Protein AF-A0A7T1HV84-F1 (afdb_monomer_lite)

Foldseek 3Di:
DDDDDDDDDPPDDDWDKDQDPPVRDIATQQLVPDPQSDRQWDDPDVQKTQGAPDRVRPPPPSPPDMDHDDDDDDPPPD

Sequence (78 aa):
MTPFSFQVQGGQLFAPVLTVADTRQTYFSFAAANADRISHFHGVGPNAYGIEDLAGGGDRDFDDQILRFTVTAEASLG

Structure (mmCIF, N/CA/C/O backbone):
data_AF-A0A7T1HV84-F1
#
_entry.id   AF-A0A7T1HV84-F1
#
loop_
_atom_site.group_PDB
_atom_site.id
_atom_site.type_symbol
_atom_site.label_atom_id
_atom_site.label_alt_id
_atom_site.label_comp_id
_atom_site.label_asym_id
_atom_site.label_entity_id
_atom_site.label_seq_id
_atom_site.pdbx_PDB_ins_code
_atom_site.Cartn_x
_atom_site.Cartn_y
_atom_site.Cartn_z
_atom_site.occupancy
_atom_site.B_iso_or_equiv
_atom_site.auth_seq_id
_atom_site.auth_comp_id
_atom_site.auth_asym_id
_atom_site.auth_atom_id
_atom_site.pdbx_PDB_model_num
ATOM 1 N N . MET A 1 1 ? 6.215 10.558 3.862 1.00 66.56 1 MET A N 1
ATOM 2 C CA . MET A 1 1 ? 7.001 9.320 4.060 1.00 66.56 1 MET A CA 1
ATOM 3 C C . MET A 1 1 ? 8.416 9.529 3.559 1.00 66.56 1 MET A C 1
ATOM 5 O O . MET A 1 1 ? 8.587 10.124 2.502 1.00 66.56 1 MET A O 1
ATOM 9 N N . THR A 1 2 ? 9.411 9.046 4.298 1.00 81.50 2 THR A N 1
ATOM 10 C CA . THR A 1 2 ? 10.788 8.970 3.797 1.00 81.50 2 THR A CA 1
ATOM 11 C C . THR A 1 2 ? 10.882 7.807 2.806 1.00 81.50 2 THR A C 1
ATOM 13 O O . THR A 1 2 ? 10.430 6.713 3.151 1.00 81.50 2 THR A O 1
ATOM 16 N N . PRO A 1 3 ? 11.429 8.001 1.594 1.00 88.50 3 PRO A N 1
ATOM 17 C CA . PRO A 1 3 ? 11.679 6.898 0.673 1.00 88.50 3 PRO A CA 1
ATOM 18 C C . PRO A 1 3 ? 12.586 5.839 1.308 1.00 88.50 3 PRO A C 1
ATOM 20 O O . PRO A 1 3 ? 13.507 6.173 2.053 1.00 88.50 3 PRO A O 1
ATOM 23 N N . PHE A 1 4 ? 12.351 4.571 0.987 1.00 90.19 4 PHE A N 1
ATOM 24 C CA . PHE A 1 4 ? 13.206 3.461 1.402 1.00 90.19 4 PHE A CA 1
ATOM 25 C C . PHE A 1 4 ? 13.356 2.456 0.260 1.00 90.19 4 PHE A C 1
ATOM 27 O O . PHE A 1 4 ? 12.555 2.437 -0.675 1.00 90.19 4 PHE A O 1
ATOM 34 N N . SER A 1 5 ? 14.387 1.620 0.342 1.00 91.88 5 SER A N 1
ATOM 35 C CA . SER A 1 5 ? 14.624 0.519 -0.587 1.00 91.88 5 SER A CA 1
ATOM 36 C C . SER A 1 5 ? 15.012 -0.741 0.178 1.00 91.88 5 SER A C 1
ATOM 38 O O . SER A 1 5 ? 15.563 -0.686 1.278 1.00 91.88 5 SER A O 1
ATOM 40 N N . PHE A 1 6 ? 14.680 -1.888 -0.400 1.00 91.50 6 PHE A N 1
ATOM 41 C CA . PHE A 1 6 ? 15.021 -3.206 0.116 1.00 91.50 6 PHE A CA 1
ATOM 42 C C . PHE A 1 6 ? 15.056 -4.199 -1.045 1.00 91.50 6 PHE A C 1
ATOM 44 O O . PHE A 1 6 ? 14.476 -3.948 -2.102 1.00 91.50 6 PHE A O 1
ATOM 51 N N . GLN A 1 7 ? 15.750 -5.315 -0.848 1.00 92.12 7 GLN A N 1
ATOM 52 C CA . GLN A 1 7 ? 15.842 -6.387 -1.835 1.00 92.12 7 GLN A CA 1
ATOM 53 C C . GLN A 1 7 ? 14.729 -7.410 -1.607 1.00 92.12 7 GLN A C 1
ATOM 55 O O . GLN A 1 7 ? 14.406 -7.745 -0.466 1.00 92.12 7 GLN A O 1
ATOM 60 N N . VAL A 1 8 ? 14.158 -7.916 -2.700 1.00 89.94 8 VAL A N 1
ATOM 61 C CA . VAL A 1 8 ? 13.101 -8.933 -2.688 1.00 89.94 8 VAL A CA 1
ATOM 62 C C . VAL A 1 8 ? 13.494 -10.131 -3.538 1.00 89.94 8 VAL A C 1
ATOM 64 O O . VAL A 1 8 ? 14.146 -9.989 -4.570 1.00 89.94 8 VAL A O 1
ATOM 67 N N . GLN A 1 9 ? 13.073 -11.326 -3.125 1.00 90.94 9 GLN A N 1
ATOM 68 C CA . GLN A 1 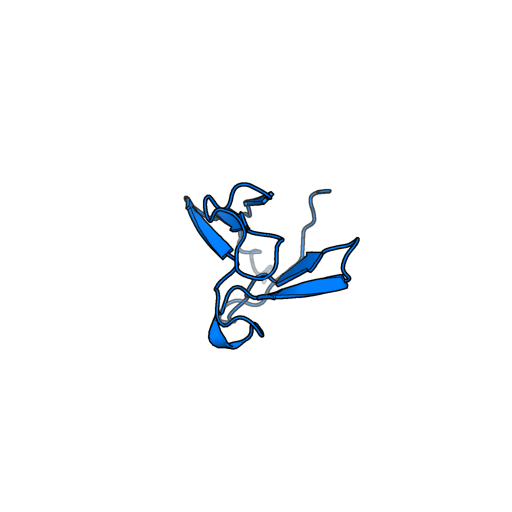9 ? 13.246 -12.527 -3.933 1.00 90.94 9 GLN A CA 1
ATOM 69 C C . GLN A 1 9 ? 12.151 -12.613 -5.005 1.00 90.94 9 GLN A C 1
ATOM 71 O O . GLN A 1 9 ? 10.960 -12.528 -4.704 1.00 90.94 9 GLN A O 1
ATOM 76 N N . GLY A 1 10 ? 12.549 -12.832 -6.260 1.00 89.44 10 GLY A N 1
ATOM 77 C CA . GLY A 1 10 ? 11.609 -13.087 -7.352 1.00 89.44 10 GLY A CA 1
ATOM 78 C C . GLY A 1 10 ? 10.768 -14.348 -7.120 1.00 89.44 10 GLY A C 1
ATOM 79 O O . GLY A 1 10 ? 11.232 -15.321 -6.529 1.00 89.44 10 GLY A O 1
ATOM 80 N N . GLY A 1 11 ? 9.521 -14.333 -7.599 1.00 90.25 11 GLY A N 1
ATOM 81 C CA . GLY A 1 11 ? 8.584 -15.455 -7.454 1.00 90.25 11 GLY A CA 1
ATOM 82 C C . GLY A 1 11 ? 7.849 -15.518 -6.110 1.00 90.25 11 GLY A C 1
ATOM 83 O O . GLY A 1 11 ? 7.094 -16.459 -5.882 1.00 90.25 11 GLY A O 1
ATOM 84 N N . GLN A 1 12 ? 8.036 -14.528 -5.234 1.00 92.44 12 GLN A N 1
ATOM 85 C CA . GLN A 1 12 ? 7.274 -14.390 -3.993 1.00 92.44 12 GLN A CA 1
ATOM 86 C C . GLN A 1 12 ? 6.161 -13.342 -4.115 1.00 92.44 12 GLN A C 1
ATOM 88 O O . GLN A 1 12 ? 6.230 -12.422 -4.931 1.00 92.44 12 GLN A O 1
ATOM 93 N N . LEU A 1 13 ? 5.133 -13.485 -3.276 1.00 91.19 13 LEU A N 1
ATOM 94 C CA . LEU A 1 13 ? 4.074 -12.494 -3.112 1.00 91.19 13 LEU A CA 1
ATOM 95 C C . LEU A 1 13 ? 4.466 -11.509 -2.007 1.00 91.19 13 LEU A C 1
ATOM 97 O O . LEU A 1 13 ? 4.645 -11.909 -0.858 1.00 91.19 13 LEU A O 1
ATOM 101 N N . PHE A 1 14 ? 4.530 -10.225 -2.347 1.00 91.00 14 PHE A N 1
ATOM 102 C CA . PHE A 1 14 ? 4.708 -9.133 -1.391 1.00 91.00 14 PHE A CA 1
ATOM 103 C C . PHE A 1 14 ? 3.438 -8.291 -1.357 1.00 91.00 14 PHE A C 1
ATOM 105 O O . PHE A 1 14 ? 2.923 -7.895 -2.401 1.00 91.00 14 PHE A O 1
ATOM 112 N N . ALA A 1 15 ? 2.937 -8.022 -0.157 1.00 91.31 15 ALA A N 1
ATOM 113 C CA . ALA A 1 15 ? 1.716 -7.263 0.065 1.00 91.31 15 ALA A CA 1
ATOM 114 C C . ALA A 1 15 ? 2.010 -6.098 1.021 1.00 91.31 15 ALA A C 1
ATOM 116 O O . ALA A 1 15 ? 2.655 -6.324 2.049 1.00 91.31 15 ALA A O 1
ATOM 117 N N . PRO A 1 16 ? 1.571 -4.864 0.714 1.00 91.56 16 PRO A N 1
ATOM 118 C CA . PRO A 1 16 ? 1.773 -3.741 1.614 1.00 91.56 16 PRO A CA 1
ATOM 119 C C . PRO A 1 16 ? 0.906 -3.886 2.870 1.00 91.56 16 PRO A C 1
ATOM 121 O O . PRO A 1 16 ? -0.173 -4.493 2.847 1.00 91.56 16 PRO A O 1
ATOM 124 N N . VAL A 1 17 ? 1.404 -3.295 3.953 1.00 94.56 17 VAL A N 1
ATOM 125 C CA . VAL A 1 17 ? 0.732 -3.159 5.244 1.00 94.56 17 VAL A CA 1
ATOM 126 C C . VAL A 1 17 ? 0.871 -1.711 5.706 1.00 94.56 17 VAL A C 1
ATOM 128 O O . VAL A 1 17 ? 1.934 -1.109 5.548 1.00 94.56 17 VAL A O 1
ATOM 131 N N . LEU A 1 18 ? -0.202 -1.152 6.256 1.00 95.19 18 LEU A N 1
ATOM 132 C CA . LEU A 1 18 ? -0.220 0.168 6.877 1.00 95.19 18 LEU A CA 1
ATOM 133 C C . LEU A 1 18 ? -0.327 -0.028 8.389 1.00 95.19 18 LEU A C 1
ATOM 135 O O . LEU A 1 18 ? -1.226 -0.725 8.847 1.00 95.19 18 LEU A O 1
ATOM 139 N N . THR A 1 19 ? 0.551 0.607 9.166 1.00 95.88 19 THR A N 1
ATOM 140 C CA . THR A 1 19 ? 0.353 0.786 10.611 1.00 95.88 19 THR A CA 1
ATOM 141 C C . THR A 1 19 ? 0.174 2.269 10.888 1.00 95.88 19 THR A C 1
ATOM 143 O O . THR A 1 19 ? 1.097 3.054 10.673 1.00 95.88 19 THR A O 1
ATOM 146 N N . VAL A 1 20 ? -0.998 2.643 11.388 1.00 95.44 20 VAL A N 1
ATOM 147 C CA . VAL A 1 20 ? -1.322 4.029 11.731 1.00 95.44 20 VAL A CA 1
ATOM 148 C C . VAL A 1 20 ? -0.615 4.389 13.033 1.00 95.44 20 VAL A C 1
ATOM 150 O O . VAL A 1 20 ? -0.743 3.681 14.035 1.00 95.44 20 VAL A O 1
ATOM 153 N N . ALA A 1 21 ? 0.171 5.466 13.028 1.00 93.06 21 ALA A N 1
ATOM 154 C CA . ALA A 1 21 ? 1.015 5.826 14.167 1.00 93.06 21 ALA A CA 1
ATOM 155 C C . ALA A 1 21 ? 0.191 6.125 15.430 1.00 93.06 21 ALA A C 1
ATOM 157 O O . ALA A 1 21 ? 0.516 5.605 16.501 1.00 93.06 21 ALA A O 1
ATOM 158 N N . ASP A 1 22 ? -0.892 6.886 15.273 1.00 94.25 22 ASP A N 1
ATOM 159 C CA . ASP A 1 22 ? -1.684 7.421 16.383 1.00 94.25 22 ASP A CA 1
ATOM 160 C C . ASP A 1 22 ? -2.613 6.371 16.998 1.00 94.25 22 ASP A C 1
ATOM 162 O O . ASP A 1 22 ? -2.699 6.243 18.218 1.00 94.25 22 ASP A O 1
ATOM 166 N N . THR A 1 23 ? -3.284 5.573 16.162 1.00 95.56 23 THR A N 1
ATOM 167 C CA . THR A 1 23 ? -4.249 4.559 16.623 1.00 95.56 23 THR A CA 1
ATOM 168 C C . THR A 1 23 ? -3.620 3.187 16.841 1.00 95.56 23 THR A C 1
ATOM 170 O O . THR A 1 23 ? -4.239 2.319 17.455 1.00 95.56 23 THR A O 1
ATOM 173 N N . ARG A 1 24 ? -2.400 2.962 16.326 1.00 96.44 24 ARG A N 1
ATOM 174 C CA . ARG A 1 24 ? -1.715 1.656 16.287 1.00 96.44 24 ARG A CA 1
ATOM 175 C C . ARG A 1 24 ? -2.478 0.575 15.514 1.00 96.44 24 ARG A C 1
ATOM 177 O O . ARG A 1 24 ? -2.104 -0.598 15.580 1.00 96.44 24 ARG A O 1
ATOM 184 N N . GLN A 1 25 ? -3.518 0.947 14.769 1.00 96.12 25 GLN A N 1
ATOM 185 C CA . GLN A 1 25 ? -4.251 0.021 13.916 1.00 96.12 25 GLN A CA 1
ATOM 186 C C . GLN A 1 25 ? -3.382 -0.412 12.742 1.00 96.12 25 GLN A C 1
ATOM 188 O O . GLN A 1 25 ? -2.531 0.338 12.263 1.00 96.12 25 GLN A O 1
ATOM 193 N N . THR A 1 26 ? -3.573 -1.659 12.322 1.00 97.12 26 THR A N 1
ATOM 194 C CA . THR A 1 26 ? -2.847 -2.245 11.201 1.00 97.12 26 THR A CA 1
ATOM 195 C C . THR A 1 26 ? -3.840 -2.703 10.152 1.00 97.12 26 THR A C 1
ATOM 197 O O . THR A 1 26 ? -4.763 -3.451 10.475 1.00 97.12 26 THR A O 1
ATOM 200 N N . TYR A 1 27 ? -3.613 -2.272 8.916 1.00 97.31 27 TYR 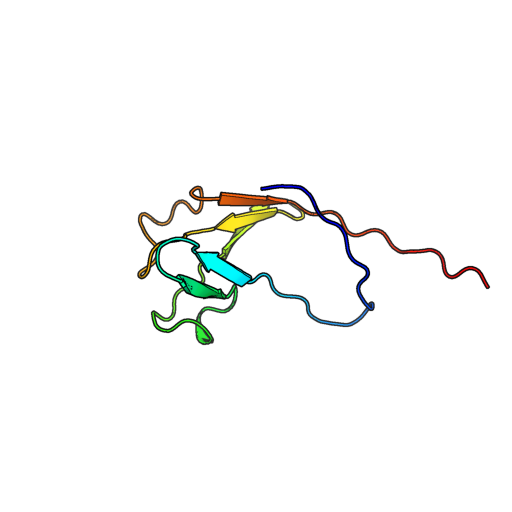A N 1
ATOM 201 C CA . TYR A 1 27 ? -4.449 -2.587 7.771 1.00 97.31 27 TYR A CA 1
ATOM 202 C C . TYR A 1 27 ? -3.651 -3.283 6.678 1.00 97.31 27 TYR A C 1
ATOM 204 O O . TYR A 1 27 ? -2.522 -2.909 6.354 1.00 97.31 27 TYR A O 1
ATOM 212 N N . PHE A 1 28 ? -4.265 -4.304 6.097 1.00 95.69 28 PHE A N 1
ATOM 213 C CA . PHE A 1 28 ? -3.718 -5.137 5.039 1.00 95.69 28 PHE A CA 1
ATOM 214 C C . PHE A 1 28 ? -4.399 -4.837 3.701 1.00 95.69 28 PHE A C 1
ATOM 216 O O . PHE A 1 28 ? -5.556 -4.421 3.638 1.00 95.69 28 PHE A O 1
ATOM 223 N N . SER A 1 29 ? -3.702 -5.135 2.608 1.00 93.94 29 SER A N 1
ATOM 224 C CA . SER A 1 29 ? -4.259 -5.069 1.248 1.00 93.94 29 SER A CA 1
ATOM 225 C C . SER A 1 29 ? -5.314 -6.145 0.961 1.00 93.94 29 SER A C 1
ATOM 227 O O . SER A 1 29 ? -6.151 -5.975 0.074 1.00 93.94 29 SER A O 1
ATOM 229 N N . PHE A 1 30 ? -5.344 -7.233 1.734 1.00 95.00 30 PHE A N 1
ATOM 230 C CA . PHE A 1 30 ? -6.374 -8.263 1.623 1.00 95.00 30 PHE A CA 1
ATOM 231 C C . PHE A 1 30 ? -7.488 -8.029 2.640 1.00 95.00 30 PHE A C 1
ATOM 233 O O . PHE A 1 30 ? -7.277 -8.188 3.839 1.00 95.00 30 PHE A O 1
ATOM 240 N N . ALA A 1 31 ? -8.700 -7.752 2.154 1.00 96.62 31 ALA A N 1
ATOM 241 C CA . ALA A 1 31 ? -9.879 -7.513 2.988 1.00 96.62 31 ALA A CA 1
ATOM 242 C C . ALA A 1 31 ? -10.120 -8.606 4.045 1.00 96.62 31 ALA A C 1
ATOM 244 O O . ALA A 1 31 ? -10.466 -8.321 5.186 1.00 96.62 31 ALA A O 1
ATOM 245 N N . ALA A 1 32 ? -9.877 -9.873 3.695 1.00 97.62 32 ALA A N 1
ATOM 246 C CA . ALA A 1 32 ? -10.054 -10.998 4.609 1.00 97.62 32 ALA A CA 1
ATOM 247 C C . ALA A 1 32 ? -9.127 -10.956 5.842 1.00 97.62 32 ALA A C 1
ATOM 249 O O . ALA A 1 32 ? -9.461 -11.582 6.849 1.00 97.62 32 ALA A O 1
ATOM 250 N N . ALA A 1 33 ? -8.002 -10.236 5.769 1.00 97.00 33 ALA A N 1
ATOM 251 C CA . ALA A 1 33 ? -7.049 -10.070 6.864 1.00 97.00 33 ALA A CA 1
ATOM 252 C C . ALA A 1 33 ? -7.390 -8.891 7.796 1.00 97.00 33 ALA A C 1
ATOM 254 O O . ALA A 1 33 ? -6.826 -8.806 8.884 1.00 97.00 33 ALA A O 1
ATOM 255 N N . ASN A 1 34 ? -8.318 -8.011 7.404 1.00 97.75 34 ASN A N 1
ATOM 256 C CA . ASN A 1 34 ? -8.744 -6.875 8.218 1.00 97.75 34 ASN A CA 1
ATOM 257 C C . ASN A 1 34 ? -9.961 -7.227 9.080 1.00 97.75 34 ASN A C 1
ATOM 259 O O . ASN A 1 34 ? -10.845 -7.986 8.669 1.00 97.75 34 ASN A O 1
ATOM 263 N N . ALA A 1 35 ? -10.015 -6.654 10.285 1.00 96.62 35 ALA A N 1
ATOM 264 C CA . ALA A 1 35 ? -11.102 -6.884 11.238 1.00 96.62 35 ALA A CA 1
ATOM 265 C C . ALA A 1 35 ? -12.464 -6.394 10.714 1.00 96.62 35 ALA A C 1
ATOM 267 O O . ALA A 1 35 ? -13.490 -7.009 10.997 1.00 96.62 35 ALA A O 1
ATOM 268 N N . ASP A 1 36 ? -12.465 -5.328 9.916 1.00 97.12 36 ASP A N 1
ATOM 269 C CA . ASP A 1 36 ? -13.651 -4.727 9.298 1.00 97.12 36 ASP A CA 1
ATOM 270 C C . ASP A 1 36 ? -13.998 -5.308 7.919 1.00 97.12 36 ASP A C 1
ATOM 272 O O . ASP A 1 36 ? -14.998 -4.920 7.319 1.00 97.12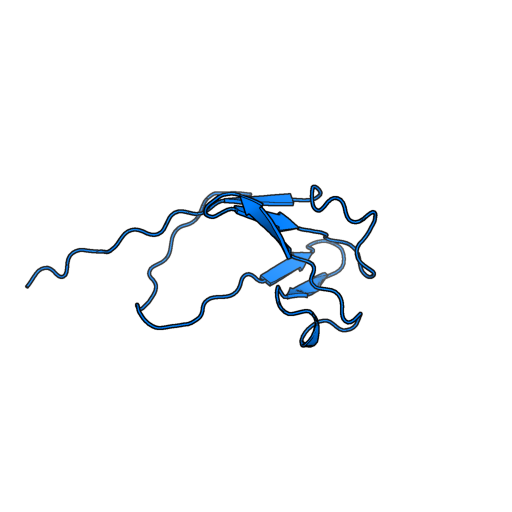 36 ASP A O 1
ATOM 276 N N . ARG A 1 37 ? -13.215 -6.281 7.433 1.00 97.50 37 ARG A N 1
ATOM 277 C CA . ARG A 1 37 ? -13.408 -6.948 6.137 1.00 97.50 37 ARG A CA 1
ATOM 278 C C . ARG A 1 37 ? -13.327 -6.009 4.929 1.00 97.50 37 ARG A C 1
ATOM 280 O O . ARG A 1 37 ? -13.874 -6.339 3.876 1.00 97.50 37 ARG A O 1
ATOM 287 N N . ILE A 1 38 ? -12.629 -4.883 5.046 1.00 96.25 38 ILE A N 1
ATOM 288 C CA . ILE A 1 38 ? -12.410 -3.933 3.948 1.00 96.25 38 ILE A CA 1
ATOM 289 C C . ILE A 1 38 ? -10.965 -4.044 3.471 1.00 96.25 38 ILE A C 1
ATOM 291 O O . ILE A 1 38 ? -10.068 -4.299 4.264 1.00 96.25 38 ILE A O 1
ATOM 295 N N . SER A 1 39 ? -10.710 -3.908 2.167 1.00 95.88 39 SER A N 1
ATOM 296 C CA . SER A 1 39 ? -9.341 -3.677 1.694 1.00 95.88 39 SER A CA 1
ATOM 297 C C . SER A 1 39 ? -9.047 -2.189 1.815 1.00 95.88 39 SER A C 1
ATOM 299 O O . SER A 1 39 ? -9.735 -1.385 1.195 1.00 95.88 39 SER A O 1
ATOM 301 N N . HIS A 1 40 ? -8.031 -1.838 2.599 1.00 97.50 40 HIS A N 1
ATOM 302 C CA . HIS A 1 40 ? -7.607 -0.447 2.801 1.00 97.50 40 HIS A CA 1
ATOM 303 C C . HIS A 1 40 ? -6.654 0.046 1.711 1.00 97.50 40 HIS A C 1
ATOM 305 O O . HIS A 1 40 ? -6.079 1.117 1.838 1.00 97.50 40 HIS A O 1
ATOM 311 N N . PHE A 1 41 ? -6.437 -0.752 0.664 1.00 97.69 41 PHE A N 1
ATOM 312 C CA . PHE A 1 41 ? -5.524 -0.438 -0.425 1.00 97.69 41 PHE A CA 1
ATOM 313 C C . PHE A 1 41 ? -6.272 -0.529 -1.750 1.00 97.69 41 PHE A C 1
ATOM 315 O O . PHE A 1 41 ? -6.907 -1.543 -2.044 1.00 97.69 41 PHE A O 1
ATOM 322 N N . HIS A 1 42 ? -6.133 0.495 -2.584 1.00 96.19 42 HIS A N 1
ATOM 323 C CA . HIS A 1 42 ? -6.710 0.538 -3.921 1.00 96.19 42 HIS A CA 1
ATOM 324 C C . HIS A 1 42 ? -5.632 0.823 -4.965 1.00 96.19 42 HIS A C 1
ATOM 326 O O . HIS A 1 42 ? -4.760 1.662 -4.761 1.00 96.19 42 HIS A O 1
ATOM 332 N N . GLY A 1 43 ? -5.664 0.126 -6.101 1.00 96.31 43 GLY A N 1
ATOM 333 C CA . GLY A 1 43 ? -4.746 0.411 -7.203 1.00 96.31 43 GLY A CA 1
ATOM 334 C C . GLY A 1 43 ? -5.124 1.719 -7.897 1.00 96.31 43 GLY A C 1
ATOM 335 O O . GLY A 1 43 ? -6.146 1.770 -8.567 1.00 96.31 43 GLY A O 1
ATOM 336 N N . VAL A 1 44 ? -4.288 2.755 -7.783 1.00 96.75 44 VAL A N 1
ATOM 337 C CA . VAL A 1 44 ? -4.545 4.100 -8.359 1.00 96.75 44 VAL A CA 1
ATOM 338 C C . VAL A 1 44 ? -3.693 4.400 -9.600 1.00 96.75 44 VAL A C 1
ATOM 340 O O . VAL A 1 44 ? -3.671 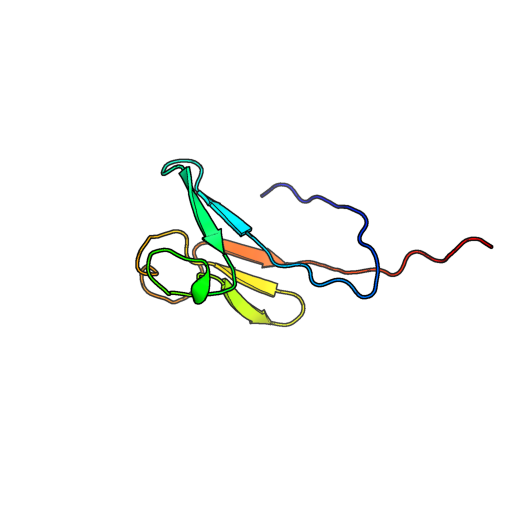5.516 -10.117 1.00 96.75 44 VAL A O 1
ATOM 343 N N . GLY A 1 45 ? -2.949 3.405 -10.084 1.00 96.38 45 GLY A N 1
ATOM 344 C CA . GLY A 1 45 ? -2.130 3.495 -11.288 1.00 96.38 45 GLY A CA 1
ATOM 345 C C . GLY A 1 45 ? -0.970 2.497 -11.286 1.00 96.38 45 GLY A C 1
ATOM 346 O O . GLY A 1 45 ? -0.857 1.671 -10.377 1.00 96.38 45 GLY A O 1
ATOM 347 N N . PRO A 1 46 ? -0.082 2.563 -12.295 1.00 96.00 46 PRO A N 1
ATOM 348 C CA . PRO A 1 46 ? 1.086 1.694 -12.364 1.00 96.00 46 PRO A CA 1
ATOM 349 C C . PRO A 1 46 ? 1.962 1.834 -11.118 1.00 96.00 46 PRO A C 1
ATOM 351 O O . PRO A 1 46 ? 2.368 2.942 -10.763 1.00 96.00 46 PRO A O 1
ATOM 354 N N . ASN A 1 47 ? 2.252 0.700 -10.476 1.00 94.44 47 ASN A N 1
ATOM 355 C CA . ASN A 1 47 ? 3.056 0.605 -9.256 1.00 94.44 47 ASN A CA 1
ATOM 356 C C . ASN A 1 47 ? 2.650 1.616 -8.1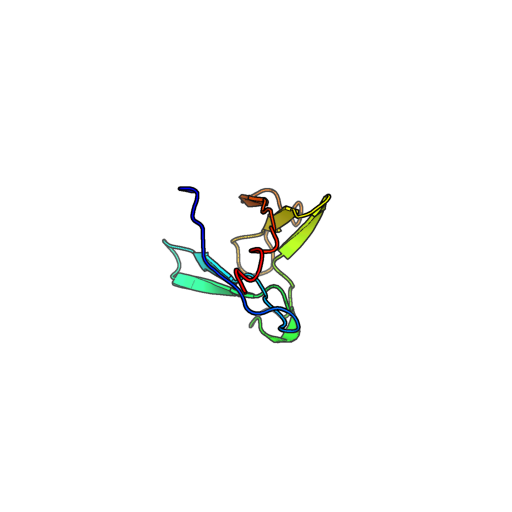66 1.00 94.44 47 ASN A C 1
ATOM 358 O O . ASN A 1 47 ? 3.509 2.202 -7.500 1.00 94.44 47 ASN A O 1
ATOM 362 N N . ALA A 1 48 ? 1.345 1.864 -8.020 1.00 96.31 48 ALA A N 1
ATOM 363 C CA . ALA A 1 48 ? 0.815 2.833 -7.074 1.00 96.31 48 ALA A CA 1
ATOM 364 C C . ALA A 1 48 ? -0.422 2.302 -6.339 1.00 96.31 48 ALA A C 1
ATOM 366 O O . ALA A 1 48 ? -1.340 1.766 -6.964 1.00 96.31 48 ALA A O 1
ATOM 367 N N . TYR A 1 49 ? -0.460 2.525 -5.027 1.00 97.25 49 TYR A N 1
ATOM 368 C CA . TYR A 1 49 ? -1.616 2.274 -4.174 1.00 97.25 49 TYR A CA 1
ATOM 369 C C . TYR A 1 49 ? -2.095 3.576 -3.531 1.00 97.25 49 TYR A C 1
ATOM 371 O O . TYR A 1 49 ? -1.274 4.325 -3.003 1.00 97.25 49 TYR A O 1
ATOM 379 N N . GLY A 1 50 ? -3.403 3.813 -3.577 1.00 97.44 50 GLY A N 1
ATOM 380 C CA . GLY A 1 50 ? -4.111 4.688 -2.649 1.00 97.44 50 GLY A CA 1
ATOM 381 C C . GLY A 1 50 ? -4.513 3.910 -1.401 1.00 97.44 50 GLY A C 1
ATOM 382 O O . GLY A 1 50 ? -4.654 2.682 -1.463 1.00 97.44 50 GLY A O 1
ATOM 383 N N . ILE A 1 51 ? -4.615 4.596 -0.270 1.00 97.69 51 ILE A N 1
ATOM 384 C CA . ILE A 1 51 ? -4.718 3.988 1.056 1.00 97.69 51 ILE A CA 1
ATOM 385 C C . ILE A 1 51 ? -5.738 4.757 1.897 1.00 97.69 51 ILE A C 1
ATOM 387 O O . ILE A 1 51 ? -5.733 5.979 1.851 1.00 97.69 51 ILE A O 1
ATOM 391 N N . GLU A 1 52 ? -6.547 4.028 2.667 1.00 97.69 52 GLU A N 1
ATOM 392 C CA . GLU A 1 52 ? -7.456 4.548 3.704 1.00 97.69 52 GLU A CA 1
ATOM 393 C C . GLU A 1 52 ? -6.907 4.199 5.096 1.00 97.69 52 GLU A C 1
ATOM 395 O O . GLU A 1 52 ? -6.664 3.017 5.381 1.00 97.69 52 GLU A O 1
ATOM 400 N N . ASP A 1 53 ? -6.728 5.179 5.983 1.00 96.06 53 ASP A N 1
ATOM 401 C CA . ASP A 1 53 ? -6.128 4.969 7.312 1.00 96.06 53 ASP A CA 1
ATOM 402 C C . ASP A 1 53 ? -7.145 4.826 8.464 1.00 96.06 53 ASP A C 1
ATOM 404 O O . ASP A 1 53 ? -6.777 4.521 9.606 1.00 96.06 53 ASP A O 1
ATOM 408 N N . LEU A 1 54 ? -8.440 4.934 8.155 1.00 96.75 54 LEU A N 1
ATOM 409 C CA . LEU A 1 54 ? -9.532 4.831 9.121 1.00 96.75 54 LEU A CA 1
ATOM 410 C C . LEU A 1 54 ? -10.252 3.480 9.079 1.00 96.75 54 LEU A C 1
ATOM 412 O O . LEU A 1 54 ? -10.588 2.956 8.017 1.00 96.75 54 LEU A O 1
ATOM 416 N N . ALA A 1 55 ? -10.597 2.952 10.258 1.00 96.12 55 ALA A N 1
ATOM 417 C CA . ALA A 1 55 ? -11.430 1.754 10.382 1.00 96.12 55 ALA A CA 1
ATOM 418 C C . ALA A 1 55 ? -12.794 1.972 9.710 1.00 96.12 55 ALA A C 1
ATOM 420 O O . ALA A 1 55 ? -13.416 3.019 9.888 1.00 96.12 55 ALA A O 1
ATOM 421 N N . GLY A 1 56 ? -13.288 0.978 8.970 1.00 96.69 56 GLY A N 1
ATOM 422 C CA . GLY A 1 56 ? -14.519 1.122 8.184 1.00 96.69 56 GLY A CA 1
ATOM 423 C C . GLY A 1 56 ? -14.317 1.786 6.813 1.00 96.69 56 GLY A C 1
ATOM 424 O O . GLY A 1 56 ? -15.272 1.841 6.025 1.00 96.69 56 GLY A O 1
ATOM 425 N N . GLY A 1 57 ? -13.083 2.208 6.513 1.00 93.25 57 GLY A N 1
ATOM 426 C CA . GLY A 1 57 ? -12.637 2.698 5.211 1.00 93.25 57 GLY A CA 1
ATOM 427 C C . GLY A 1 57 ? -13.005 4.145 4.904 1.00 93.25 57 GLY A C 1
ATOM 428 O O . GLY A 1 57 ? -13.252 4.414 3.740 1.00 93.25 57 GLY A O 1
ATOM 429 N N . GLY A 1 58 ? -13.138 5.009 5.917 1.00 94.81 58 GLY A N 1
ATOM 430 C CA . GLY A 1 58 ? -13.268 6.458 5.711 1.00 94.81 58 GLY A CA 1
ATOM 431 C C . GLY A 1 58 ? -14.372 6.867 4.728 1.00 94.81 58 GLY A C 1
ATOM 432 O O . GLY A 1 58 ? -15.504 6.368 4.798 1.00 94.81 58 GLY A O 1
ATOM 433 N N . ASP A 1 59 ? -14.048 7.796 3.833 1.00 97.06 59 ASP A N 1
ATOM 434 C CA . ASP A 1 59 ? -14.902 8.248 2.728 1.00 97.06 59 ASP A CA 1
ATOM 435 C C . ASP A 1 59 ? -14.639 7.508 1.402 1.00 97.06 59 ASP A C 1
ATOM 437 O O . ASP A 1 59 ? -15.463 7.606 0.484 1.00 97.06 59 ASP A O 1
ATOM 441 N N . ARG A 1 60 ? -13.620 6.636 1.365 1.00 95.25 60 ARG A N 1
ATOM 442 C CA . ARG A 1 60 ? -13.338 5.658 0.299 1.00 95.25 60 ARG A CA 1
ATOM 443 C C . ARG A 1 60 ? -12.855 6.276 -1.003 1.00 95.25 60 ARG A C 1
ATOM 445 O O . ARG A 1 60 ? -13.100 5.695 -2.070 1.00 95.25 60 ARG A O 1
ATOM 452 N N . ASP A 1 61 ? -12.183 7.415 -0.946 1.00 97.25 61 ASP A N 1
ATOM 453 C CA . ASP A 1 61 ? -11.467 7.953 -2.102 1.00 97.25 61 ASP A CA 1
ATOM 454 C C . ASP A 1 61 ? -10.011 7.456 -2.194 1.00 97.25 61 ASP A C 1
ATOM 456 O O . ASP A 1 61 ? -9.411 7.521 -3.274 1.00 97.25 61 ASP A O 1
ATOM 460 N N . PHE A 1 62 ? -9.508 6.818 -1.127 1.00 97.00 62 PHE A N 1
ATOM 461 C CA . PHE A 1 62 ? -8.171 6.241 -1.006 1.00 97.00 62 PHE A CA 1
ATOM 462 C C . PHE A 1 62 ? -7.045 7.269 -1.182 1.00 97.00 62 PHE A C 1
ATOM 464 O O . PHE A 1 62 ? -5.969 6.921 -1.695 1.00 97.00 62 PHE A O 1
ATOM 471 N N . ASP A 1 63 ? -7.275 8.523 -0.785 1.00 96.56 63 ASP A N 1
ATOM 472 C CA . ASP A 1 63 ? -6.307 9.608 -0.928 1.00 96.56 63 ASP A CA 1
ATOM 473 C C . ASP A 1 63 ? -5.609 10.058 0.371 1.00 96.56 63 ASP A C 1
ATOM 475 O O . ASP A 1 63 ? -4.631 10.813 0.279 1.00 96.56 63 ASP A O 1
ATOM 479 N N . ASP A 1 64 ? -5.951 9.462 1.530 1.00 95.44 64 ASP A N 1
ATOM 480 C CA . ASP A 1 64 ? -5.241 9.677 2.808 1.00 95.44 64 ASP A CA 1
ATOM 481 C C . ASP A 1 64 ? -3.725 9.478 2.641 1.00 95.44 64 ASP A C 1
ATOM 483 O O . ASP A 1 64 ? -2.890 10.201 3.204 1.00 95.44 64 ASP A O 1
ATOM 487 N N . GLN A 1 65 ? -3.338 8.476 1.835 1.00 94.56 65 GLN A N 1
ATOM 488 C CA . GLN A 1 65 ? -1.951 8.267 1.445 1.00 94.56 65 GLN A CA 1
ATOM 489 C C . GLN A 1 65 ? -1.777 7.573 0.092 1.00 94.56 65 GLN A C 1
ATOM 491 O O . GLN A 1 65 ? -2.463 6.616 -0.250 1.00 94.56 65 GLN A O 1
ATOM 496 N N . ILE A 1 66 ? -0.741 7.993 -0.643 1.00 95.31 66 ILE A N 1
ATOM 497 C CA . ILE A 1 66 ? -0.338 7.387 -1.915 1.00 95.31 66 ILE A CA 1
ATOM 498 C C . ILE A 1 66 ? 1.048 6.745 -1.774 1.00 95.31 66 ILE A C 1
ATOM 500 O O . ILE A 1 66 ? 2.056 7.435 -1.601 1.00 95.31 66 ILE A O 1
ATOM 504 N N . LEU A 1 67 ? 1.116 5.420 -1.913 1.00 93.94 67 LEU A N 1
ATOM 505 C CA . LEU A 1 67 ? 2.362 4.656 -2.008 1.00 93.94 67 LEU A CA 1
ATOM 506 C C . LEU A 1 67 ? 2.712 4.425 -3.479 1.00 93.94 67 LEU A C 1
ATOM 508 O O . LEU A 1 67 ? 1.937 3.817 -4.210 1.00 93.94 67 LEU A O 1
ATOM 512 N N . ARG A 1 68 ? 3.906 4.845 -3.908 1.00 95.50 68 ARG A N 1
ATOM 513 C CA . ARG A 1 68 ? 4.460 4.554 -5.241 1.00 95.50 68 ARG A CA 1
ATOM 514 C C . ARG A 1 68 ? 5.762 3.788 -5.102 1.00 95.50 68 ARG A C 1
ATOM 516 O O . ARG A 1 68 ? 6.569 4.115 -4.236 1.00 95.50 68 ARG A O 1
ATOM 523 N N . PHE A 1 69 ? 5.977 2.805 -5.965 1.00 93.94 69 PHE A N 1
ATOM 524 C CA . PHE A 1 69 ? 7.189 1.995 -5.938 1.00 93.94 69 PHE A CA 1
ATOM 525 C C . PHE A 1 69 ? 7.722 1.705 -7.340 1.00 93.94 69 PHE A C 1
ATOM 527 O O . PHE A 1 69 ? 7.037 1.843 -8.352 1.00 93.94 69 PHE A O 1
ATOM 534 N N . THR A 1 70 ? 8.979 1.294 -7.390 1.00 94.12 70 THR A N 1
ATOM 535 C CA . THR A 1 70 ? 9.619 0.721 -8.570 1.00 94.12 70 THR A CA 1
ATOM 536 C C . THR A 1 70 ? 10.252 -0.601 -8.162 1.00 94.12 70 THR A C 1
ATOM 538 O O . THR A 1 70 ? 10.696 -0.763 -7.027 1.00 94.12 70 THR A O 1
ATOM 541 N N .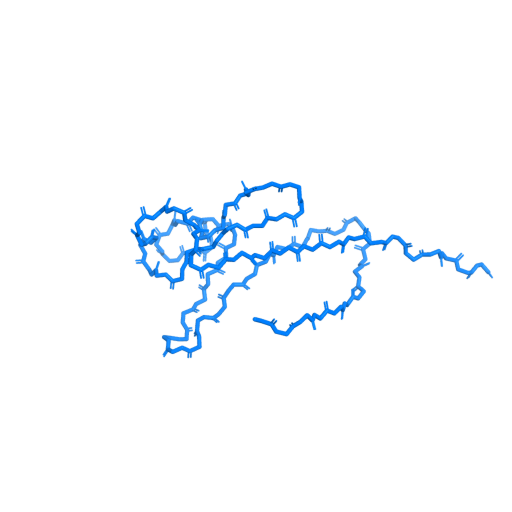 VAL A 1 71 ? 10.267 -1.564 -9.081 1.00 91.25 71 VAL A N 1
ATOM 542 C CA . VAL A 1 71 ? 10.967 -2.839 -8.902 1.00 91.25 71 VAL A CA 1
ATOM 543 C C . VAL A 1 71 ? 11.995 -2.936 -10.012 1.00 91.25 71 VAL A C 1
ATOM 545 O O . VAL A 1 71 ? 11.648 -2.859 -11.191 1.00 91.25 71 VAL A O 1
ATOM 548 N N . THR A 1 72 ? 13.258 -3.081 -9.636 1.00 89.62 72 THR A N 1
ATOM 549 C CA . THR A 1 72 ? 14.370 -3.282 -10.563 1.00 89.62 72 THR A CA 1
ATOM 550 C C . THR A 1 72 ? 14.939 -4.672 -10.341 1.00 89.62 72 THR A C 1
ATOM 552 O O . THR A 1 72 ? 15.149 -5.080 -9.202 1.00 89.62 72 THR A O 1
ATOM 555 N N . ALA A 1 73 ? 15.174 -5.414 -11.421 1.00 85.69 73 ALA A N 1
ATOM 556 C CA . ALA A 1 73 ? 15.913 -6.662 -11.322 1.00 85.69 73 ALA A CA 1
ATOM 557 C C . ALA A 1 73 ? 17.386 -6.336 -11.049 1.00 85.69 73 ALA A C 1
ATOM 559 O O . ALA A 1 73 ? 18.010 -5.620 -11.832 1.00 85.69 73 ALA A O 1
ATOM 560 N N . GLU A 1 74 ? 17.936 -6.864 -9.959 1.00 75.38 74 GLU A N 1
ATOM 561 C CA . GLU A 1 74 ? 19.384 -6.885 -9.773 1.00 75.38 74 GLU A CA 1
ATOM 562 C C . GLU A 1 74 ? 19.966 -7.895 -10.764 1.00 75.38 74 GLU A C 1
ATOM 564 O O . GLU A 1 74 ? 19.524 -9.047 -10.828 1.00 75.38 74 GLU A O 1
ATOM 569 N N . ALA A 1 75 ? 20.941 -7.474 -11.568 1.00 70.25 75 ALA A N 1
ATOM 570 C CA . ALA A 1 75 ? 21.677 -8.413 -12.397 1.00 70.25 75 ALA A CA 1
ATOM 571 C C . ALA A 1 75 ? 22.405 -9.395 -11.471 1.00 70.25 75 ALA A C 1
ATOM 573 O O . ALA A 1 75 ? 23.172 -8.975 -10.603 1.00 70.25 75 ALA A O 1
ATOM 574 N N . SER A 1 76 ? 22.195 -10.701 -11.652 1.00 61.94 76 SER A N 1
ATOM 575 C CA . SER A 1 76 ? 23.075 -11.687 -11.033 1.00 61.94 76 SER A CA 1
ATOM 576 C C . SER A 1 76 ? 24.464 -11.488 -11.637 1.00 61.94 76 SER A C 1
ATOM 578 O O . SER A 1 76 ? 24.686 -11.837 -12.799 1.00 61.94 76 SER A O 1
ATOM 580 N N . LEU A 1 77 ? 25.380 -10.879 -10.886 1.00 57.03 77 LEU A N 1
ATOM 581 C CA . LEU A 1 77 ? 26.798 -10.927 -11.217 1.00 57.03 77 LEU A CA 1
ATOM 582 C C . LEU A 1 77 ? 27.203 -12.399 -11.080 1.00 57.03 77 LEU A C 1
ATOM 584 O O . LEU A 1 77 ? 27.229 -12.928 -9.969 1.00 57.03 77 LEU A O 1
ATOM 588 N N . GLY A 1 78 ? 27.347 -13.064 -12.229 1.00 46.31 78 GLY A N 1
ATOM 589 C CA . GLY A 1 78 ? 27.819 -14.445 -12.320 1.00 46.31 78 GLY A CA 1
ATOM 590 C C . GLY A 1 78 ? 29.251 -14.603 -11.838 1.00 46.31 78 GLY A C 1
ATOM 591 O O . GLY A 1 78 ? 29.988 -13.590 -11.813 1.00 46.31 78 GLY A O 1
#

Radius of gyration: 14.47 Å; chains: 1; bounding box: 43×25×29 Å

Secondary structure (DSSP, 8-state):
---------TT-----EEE-TTT--EEESSGGGSTTS---EEEEETTEEEE--STT-TTS---SEEEE----PPP---

pLDDT: mean 92.09, std 9.31, range [46.31, 97.75]